Protein AF-A0A1F6YBJ1-F1 (afdb_monomer_lite)

Radius of gyration: 16.33 Å; chains: 1; bounding box: 37×36×52 Å

Sequence (107 aa):
MENKIGLKTPSQIKDPEEQALSRLRTFRAYFRDFAIKENDPMLLSLNFEELTEEDMVFFQRFQMGMFHINDVERQEQVLANLKEADTARKLLSYMRKKLTKSEAKAA

Foldseek 3Di:
DDPPPPPDDLVRDPDPVVSQVNVLVVQLVVLCVVCVVVVDPLSVPAPSVLQHVVLVVQVVCLVVVNHALVNLVVVCVVCVPPPSCSRVVSSSVVSNVVRVVVVVVVD

Organism: NCBI:txid1801795

Secondary structure (DSSP, 8-state):
---------GGG---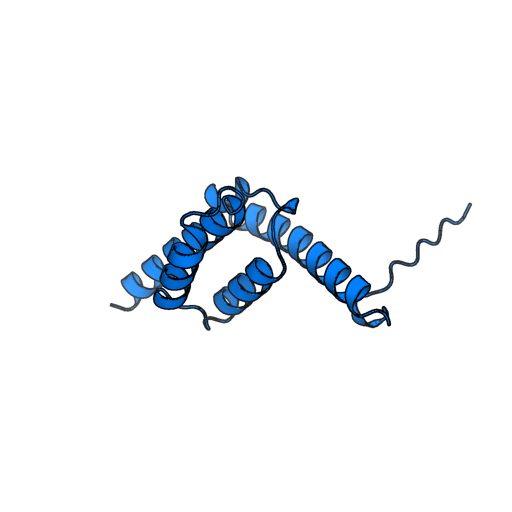HHHHHHHHHHHHHHHHHHHHHHHT-HHHHT--GGG--HHHHHHHHHHHTT---HHHHHHHHHHHTT-GGGHHHHHHHHHHHHHHHHHHHHH-

pLDDT: mean 86.17, std 14.14, range [38.41, 95.94]

Structure (mmCIF, N/CA/C/O backbone):
data_AF-A0A1F6YBJ1-F1
#
_entry.id   AF-A0A1F6YBJ1-F1
#
loop_
_atom_site.group_PDB
_atom_site.id
_atom_site.type_symbol
_atom_site.label_atom_id
_atom_site.label_alt_id
_atom_site.label_comp_id
_atom_site.label_asym_id
_atom_site.label_entity_id
_atom_site.label_seq_id
_atom_site.pdbx_PDB_ins_code
_atom_site.Cartn_x
_atom_site.Cartn_y
_atom_site.Cartn_z
_atom_site.occupancy
_atom_site.B_iso_or_equiv
_atom_site.auth_seq_id
_atom_site.auth_comp_id
_atom_site.auth_asym_id
_atom_site.auth_atom_id
_atom_site.pdbx_PDB_model_num
ATOM 1 N N . MET A 1 1 ? 15.189 11.412 -38.384 1.00 49.66 1 MET A N 1
ATOM 2 C CA . MET A 1 1 ? 14.333 11.201 -37.200 1.00 49.66 1 MET A CA 1
ATOM 3 C C . MET A 1 1 ? 14.898 10.027 -36.428 1.00 49.66 1 MET A C 1
ATOM 5 O O . MET A 1 1 ? 14.762 8.922 -36.916 1.00 49.66 1 MET A O 1
ATOM 9 N N . GLU A 1 2 ? 15.535 10.245 -35.279 1.00 42.88 2 GLU A N 1
ATOM 10 C CA . GLU A 1 2 ? 15.775 9.182 -34.290 1.00 42.88 2 GLU A CA 1
ATOM 11 C C . GLU A 1 2 ? 15.785 9.820 -32.895 1.00 42.88 2 GLU A C 1
ATOM 13 O O . GLU A 1 2 ? 16.805 10.319 -32.427 1.00 42.88 2 GLU A O 1
ATOM 18 N N . ASN A 1 3 ? 14.628 9.844 -32.232 1.00 38.41 3 ASN A N 1
ATOM 19 C CA . ASN A 1 3 ? 14.551 10.162 -30.808 1.00 38.41 3 ASN A CA 1
ATOM 20 C C . ASN A 1 3 ? 15.001 8.917 -30.029 1.00 38.41 3 ASN A C 1
ATOM 22 O O . ASN A 1 3 ? 14.189 8.069 -29.667 1.00 38.41 3 ASN A O 1
ATOM 26 N N . LYS A 1 4 ? 16.310 8.776 -29.792 1.00 52.47 4 LYS A N 1
ATOM 27 C CA . LYS A 1 4 ? 16.850 7.779 -28.857 1.00 52.47 4 LYS A CA 1
ATOM 28 C C . LYS A 1 4 ? 16.768 8.333 -27.440 1.00 52.47 4 LYS A C 1
ATOM 30 O O . LYS A 1 4 ? 17.770 8.751 -26.867 1.00 52.47 4 LYS A O 1
ATOM 35 N N . ILE A 1 5 ? 15.571 8.327 -26.860 1.00 52.75 5 ILE A N 1
ATOM 36 C CA . ILE A 1 5 ? 15.446 8.463 -25.407 1.00 52.75 5 ILE A CA 1
ATOM 37 C C . ILE A 1 5 ? 15.852 7.106 -24.824 1.00 52.75 5 ILE A C 1
ATOM 39 O O . ILE A 1 5 ? 15.029 6.216 -24.629 1.00 52.75 5 ILE A O 1
ATOM 43 N N . GLY A 1 6 ? 17.159 6.913 -24.644 1.00 51.94 6 GLY A N 1
ATOM 44 C CA . GLY A 1 6 ? 17.705 5.756 -23.947 1.00 51.94 6 GLY A CA 1
ATOM 45 C C . GLY A 1 6 ? 17.309 5.832 -22.478 1.00 51.94 6 GLY A C 1
ATOM 46 O O . GLY A 1 6 ? 18.007 6.456 -21.681 1.00 51.94 6 GLY A O 1
ATOM 47 N N . LEU A 1 7 ? 16.167 5.241 -22.131 1.00 55.75 7 LEU A N 1
ATOM 48 C CA . LEU A 1 7 ? 15.734 5.074 -20.748 1.00 55.75 7 LEU A CA 1
ATOM 49 C C . LEU A 1 7 ? 16.776 4.215 -20.020 1.00 55.75 7 LEU A C 1
ATOM 51 O O . LEU A 1 7 ? 16.893 3.016 -20.266 1.00 55.75 7 LEU A O 1
ATOM 55 N N . LYS A 1 8 ? 17.573 4.849 -19.154 1.00 55.31 8 LYS A N 1
ATOM 56 C CA . LYS A 1 8 ? 18.521 4.152 -18.280 1.00 55.31 8 LYS A CA 1
ATOM 57 C C . LYS A 1 8 ? 17.742 3.323 -17.265 1.00 55.31 8 LYS A C 1
ATOM 59 O O . LYS A 1 8 ? 16.799 3.815 -16.647 1.00 55.31 8 LYS A O 1
ATOM 64 N N . THR A 1 9 ? 18.165 2.080 -17.068 1.00 58.38 9 THR A N 1
ATOM 65 C CA . THR A 1 9 ? 17.659 1.259 -15.958 1.00 58.38 9 THR A CA 1
ATOM 66 C C . THR A 1 9 ? 18.092 1.868 -14.615 1.00 58.38 9 THR A C 1
ATOM 68 O O . THR A 1 9 ? 19.151 2.503 -14.564 1.00 58.38 9 THR A O 1
ATOM 71 N N . PRO A 1 10 ? 17.331 1.682 -13.514 1.00 60.00 10 PRO A N 1
ATOM 72 C CA . PRO A 1 10 ? 17.681 2.249 -12.207 1.00 60.00 10 PRO A CA 1
ATOM 73 C C . PRO A 1 10 ? 19.120 1.932 -11.764 1.00 60.00 10 PRO A C 1
ATOM 75 O O . PRO A 1 10 ? 19.787 2.781 -11.188 1.00 60.00 10 PRO A O 1
ATOM 78 N N . SER A 1 11 ? 19.645 0.753 -12.114 1.00 60.12 11 SER A N 1
ATOM 79 C CA . SER A 1 11 ? 21.017 0.319 -11.804 1.00 60.12 11 SER A CA 1
ATOM 80 C C . SER A 1 11 ? 22.128 1.085 -12.549 1.00 60.12 11 SER A C 1
ATOM 82 O O . SER A 1 11 ? 23.297 0.928 -12.211 1.00 60.12 11 SER A O 1
ATOM 84 N N . GLN A 1 12 ? 21.801 1.889 -13.568 1.00 64.44 12 GLN A N 1
ATOM 85 C CA . GLN A 1 12 ? 22.761 2.650 -14.392 1.00 64.44 12 GLN A CA 1
ATOM 86 C C . GLN A 1 12 ? 22.819 4.146 -14.044 1.00 64.44 12 GLN A C 1
ATOM 88 O O . GLN A 1 12 ? 23.628 4.892 -14.607 1.00 64.44 12 GLN A O 1
ATOM 93 N N . ILE A 1 13 ? 21.947 4.600 -13.149 1.00 67.31 13 ILE A N 1
ATOM 94 C CA . ILE A 1 13 ? 21.919 5.970 -12.648 1.00 67.31 13 ILE A CA 1
ATOM 95 C C . ILE A 1 13 ? 22.974 6.069 -11.540 1.00 67.31 13 ILE A C 1
ATOM 97 O O . ILE A 1 13 ? 22.997 5.228 -10.653 1.00 67.31 13 ILE A O 1
ATOM 101 N N . LYS A 1 14 ? 23.887 7.044 -11.591 1.00 70.50 14 LYS A N 1
ATOM 102 C CA . LYS A 1 14 ? 24.946 7.198 -10.568 1.00 70.50 14 LYS A CA 1
ATOM 103 C C . LYS A 1 14 ? 24.532 8.100 -9.406 1.00 70.50 14 LYS A C 1
ATOM 105 O O . LYS A 1 14 ? 25.152 8.031 -8.352 1.00 70.50 14 LYS A O 1
ATOM 110 N N . ASP A 1 15 ? 23.500 8.911 -9.610 1.00 84.25 15 ASP A N 1
ATOM 111 C CA . ASP A 1 15 ? 22.940 9.800 -8.601 1.00 84.25 15 ASP A CA 1
ATOM 112 C C . ASP A 1 15 ? 21.927 9.037 -7.716 1.00 84.25 15 ASP A C 1
ATOM 114 O O . ASP A 1 15 ? 20.950 8.489 -8.241 1.00 84.25 15 ASP A O 1
ATOM 118 N N . PRO A 1 16 ? 22.146 8.958 -6.391 1.00 80.06 16 PRO A N 1
ATOM 119 C CA . PRO A 1 16 ? 21.230 8.299 -5.462 1.00 80.06 16 PRO A CA 1
ATOM 120 C C . PRO A 1 16 ? 19.798 8.854 -5.480 1.00 80.06 16 PRO A C 1
ATOM 122 O O . PRO A 1 16 ? 18.855 8.079 -5.303 1.00 80.06 16 PRO A O 1
ATOM 125 N N . GLU A 1 17 ? 19.622 10.158 -5.707 1.00 81.62 17 GLU A N 1
ATOM 126 C CA . GLU A 1 17 ? 18.311 10.815 -5.726 1.00 81.62 17 GLU A CA 1
ATOM 127 C C . GLU A 1 17 ? 17.543 10.459 -7.004 1.00 81.62 17 GLU A C 1
ATOM 129 O O . GLU A 1 17 ? 16.385 10.038 -6.959 1.00 81.62 17 GLU A O 1
ATOM 134 N N . GLU A 1 18 ? 18.211 10.502 -8.158 1.00 84.38 18 GLU A N 1
ATOM 135 C CA . GLU A 1 18 ? 17.612 10.049 -9.416 1.00 84.38 18 GLU A CA 1
ATOM 136 C C . GLU A 1 18 ? 17.283 8.546 -9.381 1.00 84.38 18 GLU A C 1
ATOM 138 O O . GLU A 1 18 ? 16.267 8.112 -9.934 1.00 84.38 18 GLU A O 1
ATOM 143 N N . GLN A 1 19 ? 18.106 7.732 -8.708 1.00 82.56 19 GLN A N 1
ATOM 144 C CA . GLN A 1 19 ? 17.809 6.314 -8.501 1.00 82.56 19 GLN A CA 1
ATOM 145 C C . GLN A 1 19 ? 16.552 6.112 -7.646 1.00 82.56 19 GLN A C 1
ATOM 147 O O . GLN A 1 19 ? 15.714 5.279 -7.996 1.00 82.56 19 GLN A O 1
ATOM 152 N N . ALA A 1 20 ? 16.421 6.850 -6.541 1.00 84.31 20 ALA A N 1
ATOM 153 C CA . ALA A 1 20 ? 15.252 6.842 -5.660 1.00 84.31 20 ALA A CA 1
ATOM 154 C C . ALA A 1 20 ? 13.968 7.188 -6.426 1.00 84.31 20 ALA A C 1
ATOM 156 O O . ALA A 1 20 ? 13.032 6.386 -6.488 1.00 84.31 20 ALA A O 1
ATOM 157 N N . LEU A 1 21 ? 13.983 8.305 -7.154 1.00 86.31 21 LEU A N 1
ATOM 158 C CA . LEU A 1 21 ? 12.863 8.732 -7.994 1.00 86.31 21 LEU A CA 1
ATOM 159 C C . LEU A 1 21 ? 12.516 7.702 -9.079 1.00 86.31 21 LEU A C 1
ATOM 161 O O . LEU A 1 21 ? 11.340 7.442 -9.345 1.00 86.31 21 LEU A O 1
ATOM 165 N N . SER A 1 22 ? 13.524 7.086 -9.700 1.00 89.25 22 SER A N 1
ATOM 166 C CA . SER A 1 22 ? 13.326 6.047 -10.716 1.00 89.25 22 SER A CA 1
ATOM 167 C C . SER A 1 22 ? 12.694 4.775 -10.135 1.00 89.25 22 SER A C 1
ATOM 169 O O . SER A 1 22 ? 11.750 4.224 -10.716 1.00 89.25 22 SER A O 1
ATOM 171 N N . ARG A 1 23 ? 13.144 4.336 -8.949 1.00 89.94 23 ARG A N 1
ATOM 172 C CA . ARG A 1 23 ? 12.530 3.218 -8.213 1.00 89.94 23 ARG A CA 1
ATOM 173 C C . ARG A 1 23 ? 11.077 3.520 -7.869 1.00 89.94 23 ARG A C 1
ATOM 175 O O . ARG A 1 23 ? 10.217 2.686 -8.141 1.00 89.94 23 ARG A O 1
ATOM 182 N N . LEU A 1 24 ? 10.794 4.718 -7.361 1.00 92.81 24 LEU A N 1
ATOM 183 C CA . LEU A 1 24 ? 9.441 5.115 -6.985 1.00 92.81 24 LEU A CA 1
ATOM 184 C C . LEU A 1 24 ? 8.493 5.151 -8.191 1.00 92.81 24 LEU A C 1
ATOM 186 O O . LEU A 1 24 ? 7.385 4.623 -8.123 1.00 92.81 24 LEU A O 1
ATOM 190 N N . ARG A 1 25 ? 8.937 5.684 -9.337 1.00 93.06 25 ARG A N 1
ATOM 191 C CA . ARG A 1 25 ? 8.157 5.642 -10.590 1.00 93.06 25 ARG A CA 1
ATOM 192 C C . ARG A 1 25 ? 7.869 4.213 -11.042 1.00 93.06 25 ARG A C 1
ATOM 194 O O . ARG A 1 25 ? 6.739 3.903 -11.415 1.00 93.06 25 ARG A O 1
ATOM 201 N N . THR A 1 26 ? 8.878 3.346 -10.983 1.00 93.38 26 THR A N 1
ATOM 202 C CA . THR A 1 26 ? 8.739 1.927 -11.340 1.00 93.38 26 THR A CA 1
ATOM 203 C C . THR A 1 26 ? 7.732 1.235 -10.423 1.00 93.38 26 THR A C 1
ATOM 205 O O . THR A 1 26 ? 6.848 0.525 -10.900 1.00 93.38 26 THR A O 1
ATOM 208 N N . PHE A 1 27 ? 7.819 1.494 -9.117 1.00 94.88 27 PHE A N 1
ATOM 209 C CA . PHE A 1 27 ? 6.878 0.982 -8.130 1.00 94.88 27 PHE A CA 1
ATOM 210 C C . PHE A 1 27 ? 5.448 1.443 -8.411 1.00 94.88 27 PHE A C 1
ATOM 212 O O . PHE A 1 27 ? 4.559 0.603 -8.477 1.00 94.88 27 PHE A O 1
ATOM 219 N N . ARG A 1 28 ? 5.214 2.739 -8.643 1.00 95.50 28 ARG A 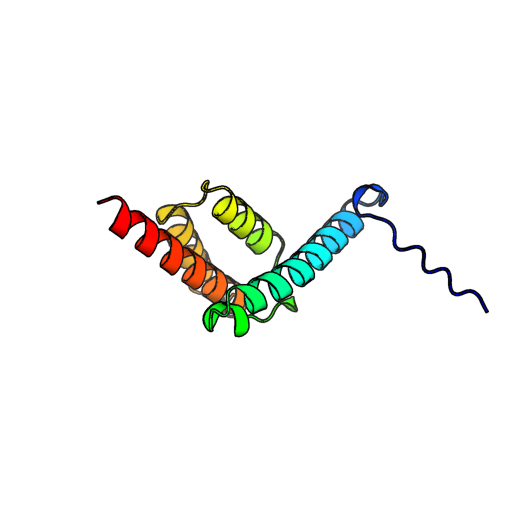N 1
ATOM 220 C CA . ARG A 1 28 ? 3.870 3.275 -8.925 1.00 95.50 28 ARG A CA 1
ATOM 221 C C . ARG A 1 28 ? 3.237 2.644 -10.165 1.00 95.50 28 ARG A C 1
ATOM 223 O O . ARG A 1 28 ? 2.056 2.304 -10.139 1.00 95.50 28 ARG A O 1
ATOM 230 N N . ALA A 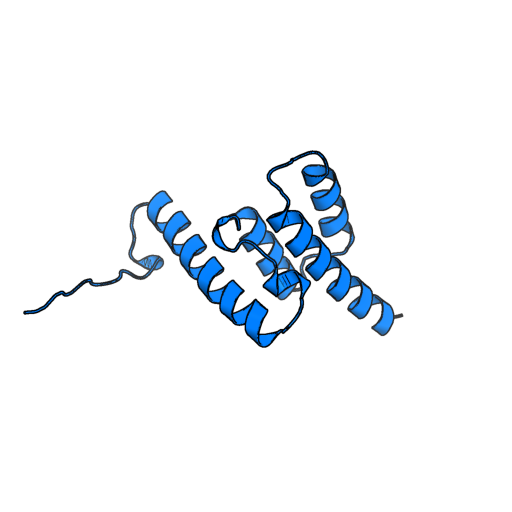1 29 ? 4.017 2.456 -11.231 1.00 93.88 29 ALA A N 1
ATOM 231 C CA . ALA A 1 29 ? 3.549 1.788 -12.445 1.00 93.88 29 ALA A CA 1
ATOM 232 C C . ALA A 1 29 ? 3.178 0.322 -12.172 1.00 93.88 29 ALA A C 1
ATOM 234 O O . ALA A 1 29 ? 2.062 -0.100 -12.468 1.00 93.88 29 ALA A O 1
ATOM 235 N N . TYR A 1 30 ? 4.076 -0.423 -11.521 1.00 94.31 30 TYR A N 1
ATOM 236 C CA . TYR A 1 30 ? 3.816 -1.798 -11.097 1.00 94.31 30 TYR A CA 1
ATOM 237 C C . TYR A 1 30 ? 2.571 -1.902 -10.202 1.00 94.31 30 TYR A C 1
ATOM 239 O O . TYR A 1 30 ? 1.734 -2.785 -10.387 1.00 94.31 30 TYR A O 1
ATOM 247 N N . PHE A 1 31 ? 2.434 -0.991 -9.240 1.00 94.50 31 PHE A N 1
ATOM 248 C CA . PHE A 1 31 ? 1.357 -1.008 -8.263 1.00 94.50 31 PHE A CA 1
ATOM 249 C C . PHE A 1 31 ? -0.003 -0.712 -8.907 1.00 94.50 31 PHE A C 1
ATOM 251 O O . PHE A 1 31 ? -1.009 -1.308 -8.526 1.00 94.50 31 PHE A O 1
ATOM 258 N N . ARG A 1 32 ? -0.040 0.148 -9.931 1.00 94.44 32 ARG A N 1
ATOM 259 C CA . ARG A 1 32 ? -1.243 0.379 -10.741 1.00 94.44 32 ARG A CA 1
ATOM 260 C C . ARG A 1 32 ? -1.700 -0.900 -11.441 1.00 94.44 32 ARG A C 1
ATOM 262 O O . ARG A 1 32 ? -2.871 -1.261 -11.343 1.00 94.44 32 ARG A O 1
ATOM 269 N N . ASP A 1 33 ? -0.782 -1.616 -12.085 1.00 95.00 33 ASP A N 1
ATOM 270 C CA . ASP A 1 33 ? -1.098 -2.892 -12.739 1.00 95.00 33 ASP A CA 1
ATOM 271 C C . ASP A 1 33 ? -1.544 -3.952 -11.726 1.00 95.00 33 ASP A C 1
ATOM 273 O O . ASP A 1 33 ? -2.460 -4.732 -11.993 1.00 95.00 33 ASP A O 1
ATOM 277 N N . PHE A 1 34 ? -0.911 -3.978 -10.550 1.00 95.06 34 PHE 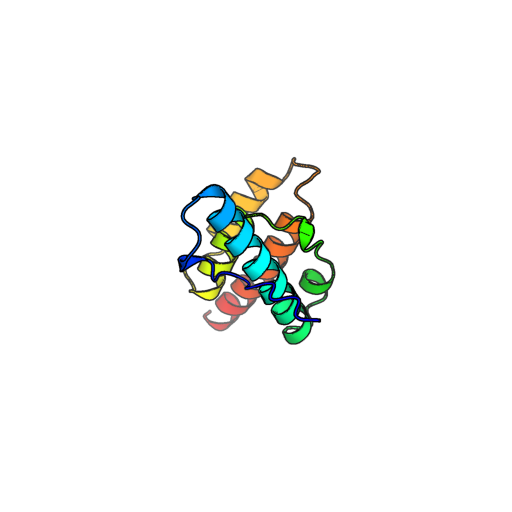A N 1
ATOM 278 C CA . PHE A 1 34 ? -1.307 -4.838 -9.440 1.00 95.06 34 PHE A CA 1
ATOM 279 C C . PHE A 1 34 ? -2.737 -4.536 -8.973 1.00 95.06 34 PHE A C 1
ATOM 281 O O . PHE A 1 34 ? -3.545 -5.456 -8.878 1.00 95.06 34 PHE A O 1
ATOM 288 N N . ALA A 1 35 ? -3.077 -3.263 -8.747 1.00 95.00 35 ALA A N 1
ATOM 289 C CA . ALA A 1 35 ? -4.410 -2.840 -8.321 1.00 95.00 35 ALA A CA 1
ATOM 290 C C . ALA A 1 35 ? -5.501 -3.258 -9.320 1.00 95.00 35 ALA A C 1
ATOM 292 O O . ALA A 1 35 ? -6.557 -3.740 -8.913 1.00 95.00 35 ALA A O 1
ATOM 293 N N . ILE A 1 36 ? -5.222 -3.130 -10.623 1.00 94.62 36 ILE A N 1
ATOM 294 C CA . ILE A 1 36 ? -6.127 -3.562 -11.698 1.00 94.62 36 ILE A CA 1
ATOM 295 C C . ILE A 1 36 ? -6.329 -5.079 -11.670 1.00 94.62 36 ILE A C 1
ATOM 297 O O . ILE A 1 36 ? -7.464 -5.546 -11.728 1.00 94.62 36 ILE A O 1
ATOM 301 N N . LYS A 1 37 ? -5.242 -5.854 -11.564 1.00 95.44 37 LYS A N 1
ATOM 302 C CA . LYS A 1 37 ? -5.306 -7.325 -11.529 1.00 95.44 37 LYS A CA 1
ATOM 303 C C . LYS A 1 37 ? -6.052 -7.838 -10.307 1.00 95.44 37 LYS A C 1
ATOM 305 O O . LYS A 1 37 ? -6.834 -8.776 -10.420 1.00 95.44 37 LYS A O 1
ATOM 310 N N . GLU A 1 38 ? -5.807 -7.218 -9.160 1.00 93.94 38 GLU A N 1
ATOM 311 C CA . GLU A 1 38 ? -6.414 -7.631 -7.902 1.00 93.94 38 GLU A CA 1
ATOM 312 C C . GLU A 1 38 ? -7.876 -7.198 -7.783 1.00 93.94 38 GLU A C 1
ATOM 314 O O . GLU A 1 38 ? -8.639 -7.793 -7.020 1.00 93.94 38 GLU A O 1
ATOM 319 N N . ASN A 1 39 ? -8.271 -6.192 -8.573 1.00 93.50 39 ASN A N 1
ATOM 320 C CA . ASN A 1 39 ? -9.635 -5.690 -8.695 1.00 93.50 39 ASN A CA 1
ATOM 321 C C . ASN A 1 39 ? -10.277 -5.363 -7.329 1.00 93.50 39 ASN A C 1
ATOM 323 O O . ASN A 1 39 ? -11.478 -5.549 -7.123 1.00 93.50 39 ASN A O 1
ATOM 327 N N . ASP A 1 40 ? -9.465 -4.902 -6.368 1.00 90.69 40 ASP A N 1
ATOM 328 C CA . ASP A 1 40 ? -9.944 -4.474 -5.054 1.00 90.69 40 ASP A CA 1
ATOM 329 C C . ASP A 1 40 ? -10.299 -2.977 -5.107 1.00 90.69 40 ASP A C 1
ATOM 331 O O . ASP A 1 40 ? -9.426 -2.155 -5.412 1.00 90.69 40 ASP A O 1
ATOM 335 N N . PRO A 1 41 ? -11.547 -2.584 -4.786 1.00 89.56 41 PRO A N 1
ATOM 336 C CA . PRO A 1 41 ? -11.973 -1.187 -4.839 1.00 89.56 41 PRO A CA 1
ATOM 337 C C . PRO A 1 41 ? -11.102 -0.230 -4.018 1.00 89.56 41 PRO A C 1
ATOM 339 O O . PRO A 1 41 ? -10.940 0.924 -4.409 1.00 89.56 41 PRO A O 1
ATOM 342 N N . MET A 1 42 ? -10.513 -0.687 -2.903 1.00 90.62 42 MET A N 1
ATOM 343 C CA . MET A 1 42 ? -9.630 0.156 -2.091 1.00 90.62 42 MET A CA 1
ATOM 344 C C . MET A 1 42 ? -8.367 0.521 -2.868 1.00 90.62 42 MET A C 1
ATOM 346 O O . MET A 1 42 ? -7.997 1.692 -2.908 1.00 90.62 42 MET A O 1
ATOM 350 N N . LEU A 1 43 ? -7.759 -0.462 -3.541 1.00 94.31 43 LEU A N 1
ATOM 351 C CA . LEU A 1 43 ? -6.557 -0.261 -4.350 1.00 94.31 43 LEU A CA 1
ATOM 352 C C . LEU A 1 43 ? -6.829 0.599 -5.584 1.00 94.31 43 LEU A C 1
ATOM 354 O O . LEU A 1 43 ? -6.020 1.455 -5.929 1.00 94.31 43 LEU A O 1
ATOM 358 N N . LEU A 1 44 ? -7.980 0.401 -6.228 1.00 93.69 44 LEU A N 1
ATOM 359 C CA . LEU A 1 44 ? -8.384 1.186 -7.396 1.00 93.69 44 LEU A CA 1
ATOM 360 C C . LEU A 1 44 ? -8.682 2.657 -7.054 1.00 93.69 44 LEU A C 1
ATOM 362 O O . LEU A 1 44 ? -8.631 3.507 -7.938 1.00 93.69 44 LEU A O 1
ATOM 366 N N . SER A 1 45 ? -8.970 2.964 -5.785 1.00 94.12 45 SER A N 1
ATOM 367 C CA . SER A 1 45 ? -9.257 4.324 -5.297 1.00 94.12 45 SER A CA 1
ATOM 368 C C . SER A 1 45 ? -8.026 5.115 -4.824 1.00 94.12 45 SER A C 1
ATOM 370 O O . SER A 1 45 ? -8.170 6.227 -4.301 1.00 94.12 45 SER A O 1
ATOM 372 N N . LEU A 1 46 ? -6.826 4.538 -4.942 1.00 94.19 46 LEU A N 1
ATOM 373 C CA . LEU A 1 46 ? -5.578 5.174 -4.521 1.00 94.19 46 LEU A CA 1
ATOM 374 C C . LEU A 1 46 ? -5.152 6.271 -5.497 1.00 94.19 46 LEU A C 1
ATOM 376 O O . LEU A 1 46 ? -5.219 6.096 -6.715 1.00 94.19 46 LEU A O 1
ATOM 380 N N . ASN A 1 47 ? -4.616 7.372 -4.965 1.00 95.06 47 ASN A N 1
ATOM 381 C CA . ASN A 1 47 ? -3.851 8.305 -5.778 1.00 95.06 47 ASN A CA 1
ATOM 382 C C . ASN A 1 47 ? -2.410 7.790 -5.911 1.00 95.06 47 ASN A C 1
ATOM 384 O O . ASN A 1 47 ? -1.576 7.991 -5.034 1.00 95.06 47 ASN A O 1
ATOM 388 N N . PHE A 1 48 ? -2.098 7.115 -7.020 1.00 92.56 48 PHE A N 1
ATOM 389 C CA . PHE A 1 48 ? -0.775 6.507 -7.220 1.00 92.56 48 PHE A CA 1
ATOM 390 C C . PHE A 1 48 ? 0.382 7.516 -7.183 1.00 92.56 48 PHE A C 1
ATOM 392 O O . PHE A 1 48 ? 1.503 7.127 -6.867 1.00 92.56 48 PHE A O 1
ATOM 399 N N . GLU A 1 49 ? 0.138 8.796 -7.483 1.00 91.94 49 GLU A N 1
ATOM 400 C CA . GLU A 1 49 ? 1.183 9.828 -7.437 1.00 91.94 49 GLU A CA 1
ATOM 401 C C . GLU A 1 49 ? 1.540 10.270 -6.013 1.00 91.94 49 GLU A C 1
ATOM 403 O O . GLU A 1 49 ? 2.601 10.859 -5.801 1.00 91.94 49 GLU A O 1
ATOM 408 N N . GLU A 1 50 ? 0.696 9.946 -5.035 1.00 93.75 50 GLU A N 1
ATOM 409 C CA . GLU A 1 50 ? 0.948 10.196 -3.614 1.00 93.75 50 GLU A CA 1
ATOM 410 C C . GLU A 1 50 ? 1.665 9.033 -2.926 1.00 93.75 50 GLU A C 1
ATOM 412 O O . GLU A 1 50 ? 2.109 9.189 -1.795 1.00 93.75 50 GLU A O 1
ATOM 417 N N . LEU A 1 51 ? 1.828 7.884 -3.595 1.00 93.50 51 LEU A N 1
ATOM 418 C CA . LEU A 1 51 ? 2.593 6.771 -3.035 1.00 93.50 51 LEU A CA 1
ATOM 419 C C . LEU A 1 51 ? 4.055 7.173 -2.848 1.00 93.50 51 LEU A C 1
ATOM 421 O O . LEU A 1 51 ? 4.723 7.595 -3.800 1.00 93.50 51 LEU A O 1
ATOM 425 N N . THR A 1 52 ? 4.546 7.008 -1.630 1.00 93.19 52 THR A N 1
ATOM 426 C CA . THR A 1 52 ? 5.894 7.372 -1.194 1.00 93.19 52 THR A CA 1
ATOM 427 C C . THR A 1 52 ? 6.843 6.172 -1.220 1.00 93.19 52 THR A C 1
ATOM 429 O O . THR A 1 52 ? 6.446 5.032 -1.477 1.00 93.19 52 THR A O 1
ATOM 432 N N . GLU A 1 53 ? 8.129 6.407 -0.949 1.00 91.94 53 GLU A N 1
ATOM 433 C CA . GLU A 1 53 ? 9.080 5.307 -0.747 1.00 91.94 53 GLU A CA 1
ATOM 434 C C . GLU A 1 53 ? 8.733 4.459 0.483 1.00 91.94 53 GLU A C 1
ATOM 436 O O . GLU A 1 53 ? 8.958 3.251 0.480 1.00 91.94 53 GLU A O 1
ATOM 441 N N . GLU A 1 54 ? 8.152 5.067 1.516 1.00 92.00 54 GLU A N 1
ATOM 442 C CA . GLU A 1 54 ? 7.738 4.357 2.724 1.00 92.00 54 GLU A CA 1
ATOM 443 C C . GLU A 1 54 ? 6.599 3.369 2.414 1.00 92.00 54 GLU A C 1
ATOM 445 O O . GLU A 1 54 ? 6.676 2.194 2.780 1.00 92.00 54 GLU A O 1
ATOM 450 N N . ASP A 1 55 ? 5.609 3.802 1.624 1.00 94.31 55 ASP A N 1
ATOM 451 C CA . ASP A 1 55 ? 4.527 2.941 1.126 1.00 94.31 55 ASP A CA 1
ATOM 452 C C . ASP A 1 55 ? 5.068 1.755 0.318 1.00 94.31 55 ASP A C 1
ATOM 454 O O . ASP A 1 55 ? 4.613 0.618 0.476 1.00 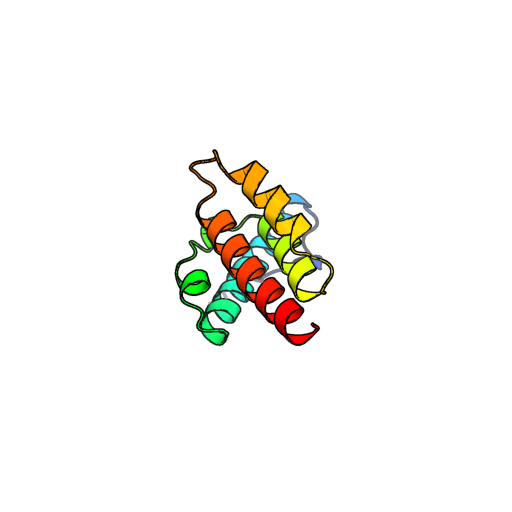94.31 55 ASP A O 1
ATOM 458 N N . MET A 1 56 ? 6.074 2.007 -0.527 1.00 95.50 56 MET A N 1
ATOM 459 C CA . MET A 1 56 ? 6.762 0.966 -1.291 1.00 95.50 56 MET A CA 1
ATOM 460 C C . MET A 1 56 ? 7.410 -0.068 -0.366 1.00 95.50 56 MET A C 1
ATOM 462 O O . MET A 1 56 ? 7.228 -1.269 -0.573 1.00 95.50 56 MET A O 1
ATOM 466 N N . VAL A 1 57 ? 8.151 0.377 0.652 1.00 94.25 57 VAL A N 1
ATOM 467 C CA . VAL A 1 57 ? 8.842 -0.516 1.594 1.00 94.25 57 VAL A CA 1
ATOM 468 C C . VAL A 1 57 ? 7.842 -1.358 2.385 1.00 94.25 57 VAL A C 1
ATOM 470 O O . VAL A 1 57 ? 8.021 -2.575 2.497 1.00 94.25 57 VAL A O 1
ATOM 473 N N . PHE A 1 58 ? 6.766 -0.758 2.901 1.00 94.81 58 PHE A N 1
ATOM 474 C CA . PHE A 1 58 ? 5.738 -1.510 3.622 1.00 94.81 58 PHE A CA 1
ATOM 475 C C . PHE A 1 58 ? 5.034 -2.524 2.733 1.00 94.81 58 PHE A C 1
ATOM 477 O O . PHE A 1 58 ? 4.874 -3.681 3.128 1.00 94.81 58 PHE A O 1
ATOM 484 N N . PHE A 1 59 ? 4.684 -2.134 1.509 1.00 95.94 59 PHE A N 1
ATOM 485 C CA . PHE A 1 59 ? 4.044 -3.051 0.582 1.00 95.94 59 PHE A CA 1
ATOM 486 C C . PHE A 1 59 ? 4.956 -4.220 0.186 1.00 95.94 59 PHE A C 1
ATOM 488 O O . PHE A 1 59 ? 4.502 -5.363 0.139 1.00 95.94 59 PHE A O 1
ATOM 495 N N . GLN A 1 60 ? 6.251 -3.975 -0.035 1.00 95.38 60 GLN A N 1
ATOM 496 C CA . GLN A 1 60 ? 7.222 -5.040 -0.304 1.00 95.38 60 GLN A CA 1
ATOM 497 C C . GLN A 1 60 ? 7.336 -6.013 0.873 1.00 95.38 60 GLN A C 1
ATOM 499 O O . GLN A 1 60 ? 7.263 -7.227 0.675 1.00 95.38 60 GLN A O 1
ATOM 504 N N . ARG A 1 61 ? 7.439 -5.503 2.110 1.00 95.81 61 ARG A N 1
ATOM 505 C CA . ARG A 1 61 ? 7.435 -6.352 3.314 1.00 95.81 61 ARG A CA 1
ATOM 506 C C . ARG A 1 61 ? 6.159 -7.186 3.407 1.00 95.81 61 ARG A C 1
ATOM 508 O O . ARG A 1 61 ? 6.238 -8.365 3.747 1.00 95.81 61 ARG A O 1
ATOM 515 N N . PHE A 1 62 ? 5.009 -6.603 3.072 1.00 95.88 62 PHE A N 1
ATOM 516 C CA . PHE A 1 62 ? 3.724 -7.299 3.035 1.00 95.88 62 PHE A CA 1
ATOM 517 C C . PHE A 1 62 ? 3.706 -8.429 2.005 1.00 95.88 62 PHE A C 1
ATOM 519 O O . PHE A 1 62 ? 3.344 -9.553 2.348 1.00 95.88 62 PHE A O 1
ATOM 526 N N . GLN A 1 63 ? 4.178 -8.186 0.781 1.00 94.25 63 GLN A N 1
ATOM 527 C CA . GLN A 1 63 ? 4.271 -9.231 -0.244 1.00 94.25 63 GLN A CA 1
ATOM 528 C C . GLN A 1 63 ? 5.236 -10.363 0.135 1.00 94.25 63 GLN A C 1
ATOM 530 O O . GLN A 1 63 ? 5.020 -11.507 -0.254 1.00 94.25 63 GLN A O 1
ATOM 535 N N . MET A 1 64 ? 6.278 -10.059 0.912 1.00 95.31 64 MET A N 1
ATOM 536 C CA . MET A 1 64 ? 7.250 -11.038 1.407 1.00 95.31 64 MET A CA 1
ATOM 537 C C . MET A 1 64 ? 6.797 -11.778 2.680 1.00 95.31 64 MET A C 1
ATOM 539 O O . MET A 1 64 ? 7.543 -12.614 3.183 1.00 95.31 64 MET A O 1
ATOM 543 N N . GLY A 1 65 ? 5.617 -11.470 3.233 1.00 94.06 65 GLY A N 1
ATOM 544 C CA . GLY A 1 65 ? 5.135 -12.071 4.483 1.00 94.06 65 GLY A CA 1
ATOM 545 C C . GLY A 1 65 ? 5.870 -11.596 5.747 1.00 94.06 65 GLY A C 1
ATOM 546 O O . GLY A 1 65 ? 5.783 -12.247 6.782 1.00 94.06 65 GLY A O 1
ATOM 547 N N . MET A 1 66 ? 6.585 -10.468 5.673 1.00 94.25 66 MET A N 1
ATOM 548 C CA . MET A 1 66 ? 7.351 -9.853 6.775 1.00 94.25 66 MET A CA 1
ATOM 549 C C . MET A 1 66 ? 6.660 -8.610 7.366 1.00 94.25 66 MET A C 1
ATOM 551 O O . MET A 1 66 ? 7.302 -7.754 7.989 1.00 94.25 66 MET A O 1
ATOM 555 N N . PHE A 1 67 ? 5.371 -8.449 7.079 1.00 92.88 67 PHE A N 1
ATOM 556 C CA . PHE A 1 67 ? 4.538 -7.349 7.548 1.00 92.88 67 PHE A CA 1
ATOM 557 C C . PHE A 1 67 ? 3.301 -7.939 8.212 1.00 92.88 67 PHE A C 1
ATOM 559 O O . PHE A 1 67 ? 2.569 -8.708 7.586 1.00 92.88 67 PHE A O 1
ATOM 566 N N . HIS A 1 68 ? 3.097 -7.605 9.480 1.00 93.44 68 HIS A N 1
ATOM 567 C CA . HIS A 1 68 ? 2.085 -8.209 10.336 1.00 93.44 68 HIS A CA 1
ATOM 568 C C . HIS A 1 68 ? 1.030 -7.188 10.756 1.00 93.44 68 HIS A C 1
ATOM 570 O O . HIS A 1 68 ? 1.170 -5.984 10.536 1.00 93.44 68 HIS A O 1
ATOM 576 N N . ILE A 1 69 ? -0.035 -7.671 11.400 1.00 93.56 69 ILE A N 1
ATOM 577 C CA . ILE A 1 69 ? -1.132 -6.813 11.852 1.00 93.56 69 ILE A CA 1
ATOM 578 C C . ILE A 1 69 ? -0.645 -5.699 12.794 1.00 93.56 69 ILE A C 1
ATOM 580 O O . ILE A 1 69 ? -1.049 -4.550 12.648 1.00 93.56 69 ILE A O 1
ATOM 584 N N . ASN A 1 70 ? 0.324 -6.003 13.661 1.00 93.31 70 ASN A N 1
ATOM 585 C CA . ASN A 1 70 ? 0.928 -5.026 14.567 1.00 93.31 70 ASN A CA 1
ATOM 586 C C . ASN A 1 70 ? 1.719 -3.933 13.821 1.00 93.31 70 ASN A C 1
ATOM 588 O O . ASN A 1 70 ? 1.761 -2.793 14.282 1.00 93.31 70 ASN A O 1
ATOM 592 N N . ASP A 1 71 ? 2.346 -4.254 12.678 1.00 94.12 71 ASP A N 1
ATOM 593 C CA . ASP A 1 71 ? 3.020 -3.246 11.848 1.00 94.12 71 ASP A CA 1
ATOM 594 C C . ASP A 1 71 ? 1.989 -2.282 11.234 1.00 94.12 71 ASP A C 1
ATOM 596 O O . ASP A 1 71 ? 2.199 -1.068 11.243 1.00 94.12 71 ASP A O 1
ATOM 600 N N . VAL A 1 72 ? 0.853 -2.814 10.753 1.00 94.19 72 VAL A N 1
ATOM 601 C CA . VAL A 1 72 ? -0.261 -2.008 10.221 1.00 94.19 72 VAL A CA 1
ATOM 602 C C . VAL A 1 72 ? -0.783 -1.050 11.284 1.00 94.19 72 VAL A C 1
ATOM 604 O O . VAL A 1 72 ? -0.883 0.147 11.033 1.00 94.19 72 VAL A O 1
ATOM 607 N N . GLU A 1 73 ? -1.093 -1.563 12.474 1.00 93.88 73 GLU A N 1
ATOM 608 C CA . GLU A 1 73 ? -1.673 -0.771 13.562 1.00 93.88 73 GLU A CA 1
ATOM 609 C C . GLU A 1 73 ? -0.753 0.359 14.005 1.00 93.88 73 GLU A C 1
ATOM 611 O O . GLU A 1 73 ? -1.198 1.489 14.213 1.00 93.88 73 GLU A O 1
ATOM 616 N N . ARG A 1 74 ? 0.549 0.077 14.091 1.00 94.12 74 ARG A N 1
ATOM 617 C CA . ARG A 1 74 ? 1.545 1.093 14.414 1.00 94.12 74 ARG A CA 1
ATOM 618 C C . ARG A 1 74 ? 1.581 2.194 13.358 1.00 94.12 74 ARG A C 1
ATOM 620 O O . ARG A 1 74 ? 1.622 3.369 13.716 1.00 94.12 74 ARG A O 1
ATOM 627 N N . GLN A 1 75 ? 1.544 1.833 12.077 1.00 93.62 75 GLN A N 1
ATOM 628 C CA . GLN A 1 75 ? 1.578 2.826 11.008 1.00 93.62 75 GLN A CA 1
ATOM 629 C C . GLN A 1 75 ? 0.279 3.634 10.937 1.00 93.62 75 GLN A C 1
ATOM 631 O O . GLN A 1 75 ? 0.318 4.850 10.778 1.00 93.62 75 GLN A O 1
ATOM 636 N N . GLU A 1 76 ? -0.878 3.003 11.123 1.00 92.69 76 GLU A N 1
ATOM 637 C CA . GLU A 1 76 ? -2.158 3.713 11.195 1.00 92.69 76 GLU A CA 1
ATOM 638 C C . GLU A 1 76 ? -2.171 4.755 12.323 1.00 92.69 76 GLU A C 1
ATOM 640 O O . GLU A 1 76 ? -2.673 5.859 12.117 1.00 92.69 76 GLU A O 1
ATOM 645 N N . GLN A 1 77 ? -1.576 4.451 13.484 1.00 92.38 77 GLN A N 1
ATOM 646 C CA . GLN A 1 77 ? -1.441 5.411 14.587 1.00 92.38 77 GLN A CA 1
ATOM 647 C C . GLN A 1 77 ? -0.570 6.614 14.212 1.00 92.38 77 GLN A C 1
ATOM 649 O O . GLN A 1 77 ? -0.939 7.749 14.516 1.00 92.38 77 GLN A O 1
ATOM 654 N N . VAL A 1 78 ? 0.556 6.384 13.528 1.00 91.56 78 VAL A N 1
ATOM 655 C CA . VAL A 1 78 ? 1.437 7.461 13.041 1.00 91.56 78 VAL A CA 1
ATOM 656 C C . VAL A 1 78 ? 0.692 8.363 12.053 1.00 91.56 78 VAL A C 1
ATOM 658 O O . VAL A 1 78 ? 0.783 9.587 12.129 1.00 91.56 78 VAL A O 1
ATOM 661 N N . LEU A 1 79 ? -0.097 7.767 11.159 1.00 91.25 79 LEU A N 1
ATOM 662 C CA . LEU A 1 79 ? -0.804 8.488 10.103 1.00 91.25 79 LEU A CA 1
ATOM 663 C C . LEU A 1 79 ? -2.151 9.081 10.541 1.00 91.25 79 LEU A C 1
ATOM 665 O O . LEU A 1 79 ? -2.749 9.831 9.769 1.00 91.25 79 LEU A O 1
ATOM 669 N N . ALA A 1 80 ? -2.659 8.764 11.736 1.00 89.00 80 ALA A N 1
ATOM 670 C CA . ALA A 1 80 ? -4.035 9.066 12.149 1.00 89.00 80 ALA A CA 1
ATOM 671 C C . ALA A 1 80 ? -4.410 10.553 12.018 1.00 89.00 80 ALA A C 1
ATOM 673 O O . ALA A 1 80 ? -5.534 10.877 11.644 1.00 89.00 80 ALA A O 1
ATOM 674 N N . ASN A 1 81 ? -3.455 11.453 12.268 1.00 88.50 81 ASN A N 1
ATOM 675 C CA . ASN A 1 81 ? -3.689 12.900 12.292 1.00 88.50 81 ASN A CA 1
ATOM 676 C C . ASN A 1 81 ? -3.106 13.651 11.082 1.00 88.50 81 ASN A C 1
ATOM 678 O O . ASN A 1 81 ? -3.202 14.877 11.023 1.00 88.50 81 ASN A O 1
ATOM 682 N N . LEU A 1 82 ? -2.516 12.942 10.114 1.00 89.94 82 LEU A N 1
ATOM 683 C CA . LEU A 1 82 ? -1.916 13.547 8.922 1.00 89.94 82 LEU A CA 1
ATOM 684 C C . LEU A 1 82 ? -2.962 13.657 7.812 1.00 89.94 82 LEU A C 1
ATOM 686 O O . LEU A 1 82 ? -3.481 12.648 7.331 1.00 89.94 82 LEU A O 1
ATOM 690 N N . LYS A 1 83 ? -3.316 14.874 7.395 1.00 84.38 83 LYS A N 1
ATOM 691 C CA . LYS A 1 83 ? -4.391 15.074 6.404 1.00 84.38 83 LYS A CA 1
ATOM 692 C C . LYS A 1 83 ? -4.007 14.493 5.043 1.00 84.38 83 LYS A C 1
ATOM 694 O O . LYS A 1 83 ? -4.827 13.850 4.399 1.00 84.38 83 LYS A O 1
ATOM 699 N N . GLU A 1 84 ? -2.747 14.651 4.678 1.00 86.81 84 GLU A N 1
ATOM 700 C CA . GLU A 1 84 ? -2.108 14.208 3.443 1.00 86.81 84 GLU A CA 1
ATOM 701 C C . GLU A 1 84 ? -1.915 12.684 3.333 1.00 86.81 84 GLU A C 1
ATOM 703 O O . GLU A 1 84 ? -1.612 12.182 2.258 1.00 86.81 84 GLU A O 1
ATOM 708 N N . ALA A 1 85 ? -2.136 11.918 4.406 1.00 90.62 85 ALA A N 1
ATOM 709 C CA . ALA A 1 85 ? -1.873 10.476 4.433 1.00 90.62 85 ALA A CA 1
ATOM 710 C C . ALA A 1 85 ? -3.050 9.594 3.957 1.00 90.62 85 ALA A C 1
ATOM 712 O O . ALA A 1 85 ? -3.130 8.420 4.325 1.00 90.62 85 ALA A O 1
ATOM 713 N N . ASP A 1 86 ? -3.999 10.127 3.177 1.00 92.19 86 ASP A N 1
ATOM 714 C CA . ASP A 1 86 ? -5.183 9.369 2.732 1.00 92.19 86 ASP A CA 1
ATOM 715 C C . ASP A 1 86 ? -4.809 8.131 1.901 1.00 92.19 86 ASP A C 1
ATOM 717 O O . ASP A 1 86 ? -5.262 7.020 2.186 1.00 92.19 86 ASP A O 1
ATOM 721 N N . THR A 1 87 ? -3.913 8.306 0.928 1.00 94.06 87 THR A N 1
ATOM 722 C CA . THR A 1 87 ? -3.418 7.220 0.072 1.00 94.06 87 THR A CA 1
ATOM 723 C C . THR A 1 87 ? -2.715 6.128 0.890 1.00 94.06 87 THR A C 1
ATOM 725 O O . THR A 1 87 ? -3.041 4.947 0.747 1.00 94.06 87 THR A O 1
ATOM 728 N N . ALA A 1 88 ? -1.829 6.503 1.816 1.00 94.75 88 ALA A N 1
ATOM 729 C CA . ALA A 1 88 ? -1.139 5.557 2.694 1.00 94.75 88 ALA A CA 1
ATOM 730 C C . ALA A 1 88 ? -2.118 4.789 3.609 1.00 94.75 88 ALA A C 1
ATOM 732 O O . ALA A 1 88 ? -2.029 3.567 3.747 1.00 94.75 88 ALA A O 1
ATOM 733 N N . ARG A 1 89 ? -3.129 5.467 4.177 1.00 94.31 89 ARG A N 1
ATOM 734 C CA . ARG A 1 89 ? -4.176 4.820 4.995 1.00 94.31 89 ARG A CA 1
ATOM 735 C C . ARG A 1 89 ? -5.006 3.810 4.205 1.00 94.31 89 ARG A C 1
ATOM 737 O O . ARG A 1 89 ? -5.312 2.733 4.721 1.00 94.31 89 ARG A O 1
ATOM 744 N N . LYS A 1 90 ? -5.362 4.119 2.956 1.00 94.31 90 LYS A N 1
ATOM 745 C CA . LYS A 1 90 ? -6.073 3.182 2.068 1.00 94.31 90 LYS A CA 1
ATOM 746 C C . LYS A 1 90 ? -5.220 1.950 1.749 1.00 94.31 90 LYS A C 1
ATOM 748 O O . LYS A 1 90 ? -5.735 0.831 1.784 1.00 94.31 90 LYS A O 1
ATOM 753 N N . LEU A 1 91 ? -3.921 2.135 1.502 1.00 95.88 91 LEU A N 1
ATOM 754 C CA . LEU A 1 91 ? -2.978 1.034 1.294 1.00 95.88 91 LEU A CA 1
ATOM 755 C C . LEU A 1 91 ? -2.878 0.135 2.539 1.00 95.88 91 LEU A C 1
ATOM 757 O O . LEU A 1 91 ? -3.005 -1.087 2.433 1.00 95.88 91 LEU A O 1
ATOM 761 N N . LEU A 1 92 ? -2.725 0.728 3.726 1.00 95.81 92 LEU A N 1
ATOM 762 C CA . LEU A 1 92 ? -2.705 0.004 5.003 1.00 95.81 92 LEU A CA 1
ATOM 763 C C . LEU A 1 92 ? -4.009 -0.750 5.262 1.00 95.81 92 LEU A C 1
ATOM 765 O O . LEU A 1 92 ? 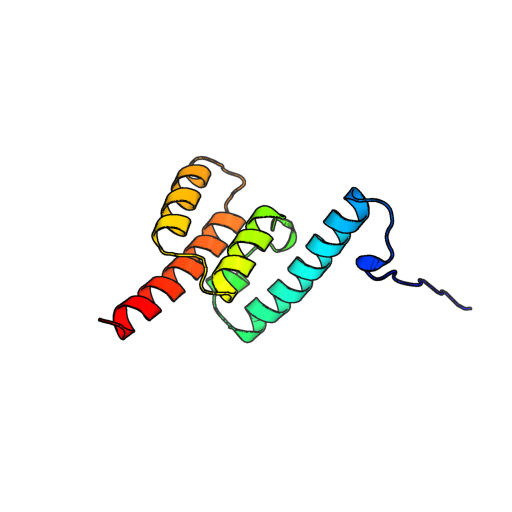-3.969 -1.919 5.641 1.00 95.81 92 LEU A O 1
ATOM 769 N N . SER A 1 93 ? -5.157 -0.136 4.966 1.00 94.56 93 SER A N 1
ATOM 770 C CA . SER A 1 93 ? -6.475 -0.770 5.098 1.00 94.56 93 SER A CA 1
ATOM 771 C C . SER A 1 93 ? -6.594 -2.026 4.229 1.00 94.56 93 SER A C 1
ATOM 773 O O . SER A 1 93 ? -7.092 -3.063 4.680 1.00 94.56 93 SER A O 1
ATOM 775 N N . TYR A 1 94 ? -6.086 -1.969 2.993 1.00 95.69 94 TYR A N 1
ATOM 776 C CA . TYR A 1 94 ? -6.008 -3.137 2.119 1.00 95.69 94 TYR A CA 1
ATOM 777 C C . TYR A 1 94 ? -5.117 -4.239 2.718 1.00 95.69 94 TYR A C 1
ATOM 779 O O . TYR A 1 94 ? -5.538 -5.400 2.790 1.00 95.69 94 TYR A O 1
ATOM 787 N N . MET A 1 95 ? -3.915 -3.892 3.190 1.00 95.88 95 MET A N 1
ATOM 788 C CA . MET A 1 95 ? -2.993 -4.862 3.798 1.00 95.88 95 MET A CA 1
ATOM 789 C C . MET A 1 95 ? -3.609 -5.503 5.049 1.00 95.88 95 MET A C 1
ATOM 791 O O . MET A 1 95 ? -3.594 -6.728 5.182 1.00 95.88 95 MET A O 1
ATOM 795 N N . ARG A 1 96 ? -4.276 -4.712 5.899 1.00 95.56 96 ARG A N 1
ATOM 796 C CA . ARG A 1 96 ? -5.021 -5.190 7.072 1.00 95.56 96 ARG A CA 1
ATOM 797 C C . ARG A 1 96 ? -6.070 -6.232 6.706 1.00 95.56 96 ARG A C 1
ATOM 799 O O . ARG A 1 96 ? -6.129 -7.308 7.301 1.00 95.56 96 ARG A O 1
ATOM 806 N N . LYS A 1 97 ? -6.888 -5.937 5.693 1.00 94.69 97 LYS A N 1
ATOM 807 C CA . LYS A 1 97 ? -7.948 -6.829 5.196 1.00 94.69 97 LYS A CA 1
ATOM 808 C C . LYS A 1 97 ? -7.386 -8.160 4.691 1.00 94.69 97 LYS A C 1
ATOM 810 O O . LYS A 1 97 ? -8.041 -9.193 4.822 1.00 94.69 97 LYS A O 1
ATOM 815 N N . LYS A 1 98 ? -6.195 -8.160 4.089 1.00 93.44 98 LYS A N 1
ATOM 816 C CA . LYS A 1 98 ? -5.540 -9.386 3.611 1.00 93.44 98 LYS A CA 1
ATOM 817 C C . LYS A 1 98 ? -4.922 -10.194 4.753 1.00 93.44 98 LYS A C 1
ATOM 819 O O . LYS A 1 98 ? -5.107 -11.408 4.773 1.00 93.44 98 LYS A O 1
ATOM 824 N N . LEU A 1 99 ? -4.272 -9.534 5.712 1.00 93.56 99 LEU A N 1
ATOM 825 C CA . LEU A 1 99 ? -3.677 -10.185 6.884 1.00 93.56 99 LEU A CA 1
ATOM 826 C C . LEU A 1 99 ? -4.740 -10.848 7.768 1.00 93.56 99 LEU A C 1
ATOM 828 O O . LEU A 1 99 ? -4.652 -12.041 8.039 1.00 93.56 99 LEU A O 1
ATOM 832 N N . THR A 1 100 ? -5.813 -10.127 8.094 1.00 91.19 100 THR A N 1
ATOM 833 C CA . THR A 1 100 ? -6.936 -10.657 8.894 1.00 91.19 100 THR A CA 1
ATOM 834 C C . THR A 1 100 ? -7.623 -11.862 8.242 1.00 91.19 100 THR A C 1
ATOM 836 O O . THR A 1 100 ? -7.953 -12.835 8.916 1.00 91.19 100 THR A O 1
ATOM 839 N N . LYS A 1 101 ? -7.791 -11.859 6.911 1.00 85.12 101 LYS A N 1
ATOM 840 C CA . LYS A 1 101 ? -8.286 -13.032 6.166 1.00 85.12 101 LYS A CA 1
ATOM 841 C C . LYS A 1 101 ? -7.326 -14.221 6.200 1.00 85.12 101 LYS A C 1
ATOM 843 O O . LYS A 1 101 ? -7.784 -15.354 6.084 1.00 85.12 101 LYS A O 1
ATOM 848 N N . SER A 1 102 ? -6.022 -13.970 6.266 1.00 75.81 102 SER A N 1
ATOM 849 C CA . SER A 1 102 ? -5.007 -15.022 6.336 1.00 75.81 102 SER A CA 1
ATOM 850 C C . SER A 1 102 ? -4.992 -15.673 7.716 1.00 75.81 102 SER A C 1
ATOM 852 O O . SER A 1 102 ? -4.994 -16.895 7.811 1.00 75.81 102 SER A O 1
ATOM 854 N N . GLU A 1 103 ? -5.042 -14.869 8.778 1.00 75.56 103 GLU A N 1
ATOM 855 C CA . GLU A 1 103 ? -5.075 -15.351 10.163 1.00 75.56 103 GLU A CA 1
ATOM 856 C C . GLU A 1 103 ? -6.352 -16.146 10.458 1.00 75.56 103 GLU A C 1
ATOM 858 O O . GLU A 1 103 ? -6.276 -17.235 11.016 1.00 75.56 103 GLU A O 1
ATOM 863 N N . ALA A 1 104 ? -7.512 -15.686 9.976 1.00 68.06 104 ALA A N 1
ATOM 864 C CA . ALA A 1 104 ? -8.777 -16.411 10.124 1.00 68.06 104 ALA A CA 1
ATOM 865 C C . ALA A 1 104 ? -8.812 -17.781 9.417 1.00 68.06 104 ALA A C 1
ATOM 867 O O . ALA A 1 104 ? -9.699 -18.580 9.688 1.00 68.06 104 ALA A O 1
ATOM 868 N N . LYS A 1 105 ? -7.893 -18.046 8.478 1.00 59.97 105 LYS A N 1
ATOM 869 C CA . LYS A 1 105 ? -7.744 -19.359 7.826 1.00 59.97 105 LYS A CA 1
ATOM 870 C C . LYS A 1 105 ? -6.729 -20.265 8.523 1.00 59.97 105 LYS A C 1
ATOM 872 O O . LYS A 1 105 ? -6.681 -21.450 8.207 1.00 59.97 105 LYS A O 1
ATOM 877 N N . ALA A 1 106 ? -5.877 -19.699 9.374 1.00 62.94 106 ALA A N 1
ATOM 878 C CA . ALA A 1 106 ? -4.851 -20.424 10.116 1.00 62.94 106 ALA A CA 1
ATOM 879 C C . ALA A 1 106 ? -5.313 -20.828 11.530 1.00 62.94 106 ALA A C 1
ATOM 881 O O . ALA A 1 106 ? -4.680 -21.693 12.133 1.00 62.94 106 ALA A O 1
ATOM 882 N N . ALA A 1 107 ? -6.378 -20.197 12.038 1.00 53.31 107 ALA A N 1
ATOM 883 C CA . ALA A 1 107 ? -7.071 -20.526 13.286 1.00 53.31 107 ALA A CA 1
ATOM 884 C C . ALA A 1 107 ? -8.193 -21.549 13.059 1.00 53.31 107 ALA A C 1
ATOM 886 O O . ALA A 1 107 ? -8.407 -22.378 13.971 1.00 53.31 107 ALA A O 1
#